Protein AF-X0SNW9-F1 (afdb_monomer_lite)

Foldseek 3Di:
DDDDDPDPPPPPDPPPVNVVVVVVVLVVLVVVLVVLVVVLVVLVVVLVDDDDPVVNVVSVVVNVVSVVVNVVSVVVSVVD

Radius of gyration: 24.08 Å; chains: 1; bounding box: 43×17×83 Å

Secondary structure (DSSP, 8-state):
-----------PPPPHHHHHHHHHHHHHHHHHHHHHHHHHHHHHHHHTS---HHHHHHHHHHHHHHHHHHHHHHHHHTT-

Organism: NCBI:txid412755

Structure (mmCIF, N/CA/C/O backbone):
data_AF-X0SNW9-F1
#
_entry.id   AF-X0SNW9-F1
#
loop_
_atom_site.group_PDB
_atom_site.id
_atom_site.type_symbol
_atom_site.label_atom_id
_atom_site.label_alt_id
_atom_site.label_comp_id
_atom_site.label_asym_id
_atom_site.label_entity_id
_atom_site.label_seq_id
_atom_site.pdbx_PDB_ins_code
_atom_site.Cartn_x
_atom_site.Cartn_y
_atom_site.Cartn_z
_atom_site.occupancy
_atom_site.B_iso_or_equiv
_atom_site.auth_seq_id
_atom_site.auth_comp_id
_atom_site.auth_asym_id
_atom_site.auth_atom_id
_atom_site.pdbx_PDB_model_num
ATOM 1 N N . MET A 1 1 ? 34.165 -6.668 -65.758 1.00 38.69 1 MET A N 1
ATOM 2 C CA . MET A 1 1 ? 33.735 -7.815 -64.921 1.00 38.69 1 MET A CA 1
ATOM 3 C C . MET A 1 1 ? 33.912 -7.402 -63.465 1.00 38.69 1 MET A C 1
ATOM 5 O O . MET A 1 1 ? 35.023 -7.071 -63.099 1.00 38.69 1 MET A O 1
ATOM 9 N N . ARG A 1 2 ? 32.838 -6.961 -62.798 1.00 40.72 2 ARG A N 1
ATOM 10 C CA . ARG A 1 2 ? 31.979 -7.703 -61.845 1.00 40.72 2 ARG A CA 1
ATOM 11 C C . ARG A 1 2 ? 32.686 -8.097 -60.536 1.00 40.72 2 ARG A C 1
ATOM 13 O O . ARG A 1 2 ? 33.644 -8.852 -60.576 1.00 40.72 2 ARG A O 1
ATOM 20 N N . SER A 1 3 ? 32.039 -7.691 -59.430 1.00 42.84 3 SER A N 1
ATOM 21 C CA . SER A 1 3 ? 32.059 -8.303 -58.086 1.00 42.84 3 SER A CA 1
ATOM 22 C C . SER A 1 3 ? 33.162 -7.820 -57.132 1.00 42.84 3 SER A C 1
ATOM 24 O O . SER A 1 3 ? 34.310 -7.736 -57.519 1.00 42.84 3 SER A O 1
ATOM 26 N N . LYS A 1 4 ? 32.913 -7.502 -55.857 1.00 46.91 4 LYS A N 1
ATOM 27 C CA . LYS A 1 4 ? 31.727 -7.604 -54.988 1.00 46.91 4 LYS A CA 1
ATOM 28 C C . LYS A 1 4 ? 31.884 -6.530 -53.903 1.00 46.91 4 LYS A C 1
ATOM 30 O O . LYS A 1 4 ? 32.877 -6.524 -53.184 1.00 46.91 4 LYS A O 1
ATOM 35 N N . ILE A 1 5 ? 30.910 -5.632 -53.795 1.00 50.97 5 ILE A N 1
ATOM 36 C CA . ILE A 1 5 ? 30.777 -4.733 -52.646 1.00 50.97 5 ILE A CA 1
ATOM 37 C C . ILE A 1 5 ? 30.409 -5.623 -51.461 1.00 50.97 5 ILE A C 1
ATOM 39 O O . ILE A 1 5 ? 29.384 -6.302 -51.503 1.00 50.97 5 ILE A O 1
ATOM 43 N N . ALA A 1 6 ? 31.287 -5.665 -50.460 1.00 49.22 6 ALA A N 1
ATOM 44 C CA . ALA A 1 6 ? 31.069 -6.379 -49.215 1.00 49.22 6 ALA A CA 1
ATOM 45 C C . ALA A 1 6 ? 29.757 -5.908 -48.572 1.00 49.22 6 ALA A C 1
ATOM 47 O O . ALA A 1 6 ? 29.529 -4.709 -48.389 1.00 49.22 6 ALA A O 1
ATOM 48 N N . GLU A 1 7 ? 28.894 -6.877 -48.277 1.00 42.72 7 GLU A N 1
ATOM 49 C CA . GLU A 1 7 ? 27.649 -6.728 -47.535 1.00 42.72 7 GLU A CA 1
ATOM 50 C C . GLU A 1 7 ? 27.859 -5.880 -46.277 1.00 42.72 7 GLU A C 1
ATOM 52 O O . GLU A 1 7 ? 28.360 -6.346 -45.255 1.00 42.72 7 GLU A O 1
ATOM 57 N N . LYS A 1 8 ? 27.398 -4.627 -46.313 1.00 43.50 8 LYS A N 1
ATOM 58 C CA . LYS A 1 8 ? 26.942 -3.971 -45.091 1.00 43.50 8 LYS A CA 1
ATOM 59 C C . LYS A 1 8 ? 25.695 -4.723 -44.650 1.00 43.50 8 LYS A C 1
ATOM 61 O O . LYS A 1 8 ? 24.615 -4.485 -45.191 1.00 43.50 8 LYS A O 1
ATOM 66 N N . GLN A 1 9 ? 25.853 -5.620 -43.680 1.00 46.00 9 GLN A N 1
ATOM 67 C CA . GLN A 1 9 ? 24.753 -6.139 -42.880 1.00 46.00 9 GLN A CA 1
ATOM 68 C C . GLN A 1 9 ? 24.012 -4.936 -42.286 1.00 46.00 9 GLN A C 1
ATOM 70 O O . GLN A 1 9 ? 24.416 -4.349 -41.283 1.00 46.00 9 GLN A O 1
ATOM 75 N N . LYS A 1 10 ? 22.941 -4.509 -42.959 1.00 43.44 10 LYS A N 1
ATOM 76 C CA . LYS A 1 10 ? 21.931 -3.644 -42.367 1.00 43.44 10 LYS A CA 1
ATOM 77 C C . LYS A 1 10 ? 21.282 -4.485 -41.277 1.00 43.44 10 LYS A C 1
ATOM 79 O O . LYS A 1 10 ? 20.365 -5.249 -41.561 1.00 43.44 10 LYS A O 1
ATOM 84 N N . ALA A 1 11 ? 21.777 -4.360 -40.048 1.00 45.78 11 ALA A N 1
ATOM 85 C CA . ALA A 1 11 ? 20.989 -4.695 -38.876 1.00 45.78 11 ALA A CA 1
ATOM 86 C C . ALA A 1 11 ? 19.657 -3.954 -39.044 1.00 45.78 11 ALA A C 1
ATOM 88 O O . ALA A 1 11 ? 19.626 -2.720 -39.071 1.00 45.78 11 ALA A O 1
ATOM 89 N N . ALA A 1 12 ? 18.591 -4.703 -39.325 1.00 51.62 12 ALA A N 1
ATOM 90 C CA . ALA A 1 12 ? 17.270 -4.149 -39.542 1.00 51.62 12 ALA A CA 1
ATOM 91 C C . ALA A 1 12 ? 16.924 -3.308 -38.311 1.00 51.62 12 ALA A C 1
ATOM 93 O O . ALA A 1 12 ? 16.874 -3.828 -37.197 1.00 51.62 12 ALA A O 1
ATOM 94 N N . ALA A 1 13 ? 16.763 -1.997 -38.505 1.00 57.88 13 ALA A N 1
ATOM 95 C CA . ALA A 1 13 ? 16.339 -1.116 -37.432 1.00 57.88 13 ALA A CA 1
ATOM 96 C C . ALA A 1 13 ? 15.044 -1.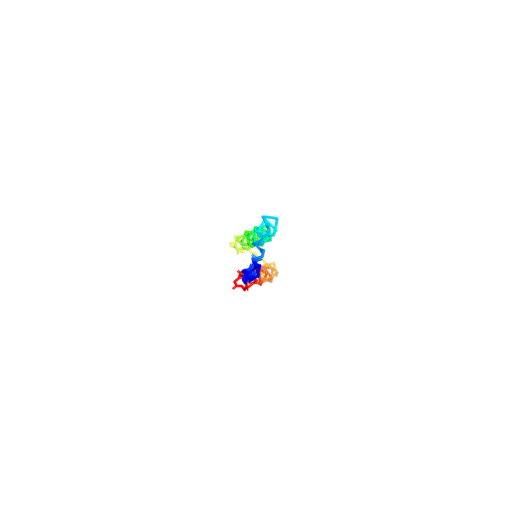695 -36.836 1.00 57.88 13 ALA A C 1
ATOM 98 O O . ALA A 1 13 ? 14.157 -2.057 -37.618 1.00 57.88 13 ALA A O 1
ATOM 99 N N . PRO A 1 14 ? 14.923 -1.810 -35.499 1.00 57.00 14 PRO A N 1
ATOM 100 C CA . PRO A 1 14 ? 13.718 -2.345 -34.884 1.00 57.00 14 PRO A CA 1
ATOM 101 C C . PRO A 1 14 ? 12.528 -1.561 -35.426 1.00 57.00 14 PRO A C 1
ATOM 103 O O . PRO A 1 14 ? 12.498 -0.325 -35.364 1.00 57.00 14 PRO A O 1
ATOM 106 N N . THR A 1 15 ? 11.603 -2.290 -36.051 1.00 66.75 15 THR A N 1
ATOM 107 C CA . THR A 1 15 ? 10.442 -1.707 -36.726 1.00 66.75 15 THR A CA 1
ATOM 108 C C . THR A 1 15 ? 9.686 -0.810 -35.746 1.00 66.75 15 THR A C 1
ATOM 110 O O . THR A 1 15 ? 9.625 -1.080 -34.546 1.00 66.75 15 THR A O 1
ATOM 113 N N . THR A 1 16 ? 9.088 0.277 -36.230 1.00 60.72 16 THR A N 1
ATOM 114 C CA . THR A 1 16 ? 8.325 1.238 -35.409 1.00 60.72 16 THR A CA 1
ATOM 115 C C . THR A 1 16 ? 7.272 0.554 -34.518 1.00 60.72 16 THR A C 1
ATOM 117 O O . THR A 1 16 ? 6.962 1.036 -33.430 1.00 60.72 16 THR A O 1
ATOM 120 N N . ALA A 1 17 ? 6.769 -0.611 -34.942 1.00 59.47 17 ALA A N 1
ATOM 121 C CA . ALA A 1 17 ? 5.883 -1.477 -34.171 1.00 59.47 17 ALA A CA 1
ATOM 122 C C . ALA A 1 17 ? 6.531 -2.036 -32.888 1.00 59.47 17 ALA A C 1
ATOM 124 O O . ALA A 1 17 ? 5.897 -1.999 -31.837 1.00 59.47 17 ALA A O 1
ATOM 125 N N . GLN A 1 18 ? 7.789 -2.485 -32.943 1.00 60.22 18 GLN A N 1
ATOM 126 C CA . GLN A 1 18 ? 8.542 -3.005 -31.794 1.00 60.22 18 GLN A CA 1
ATOM 127 C C . GLN A 1 18 ? 8.762 -1.919 -30.733 1.00 60.22 18 GLN A C 1
ATOM 129 O O . GLN A 1 18 ? 8.406 -2.115 -29.573 1.00 60.22 18 GLN A O 1
ATOM 134 N N . LYS A 1 19 ? 9.199 -0.723 -31.153 1.00 64.06 19 LYS A N 1
ATOM 135 C CA . LYS A 1 19 ? 9.372 0.433 -30.251 1.00 64.06 19 LYS A CA 1
ATOM 136 C C . LYS A 1 19 ? 8.057 0.874 -29.604 1.00 64.06 19 LYS A C 1
ATOM 138 O O . LYS A 1 19 ? 8.030 1.254 -28.437 1.00 64.06 19 LYS A O 1
ATOM 143 N N . ASN A 1 20 ? 6.949 0.827 -30.347 1.00 63.09 20 ASN A N 1
ATOM 144 C CA . ASN A 1 20 ? 5.625 1.127 -29.796 1.00 63.09 20 ASN A CA 1
ATOM 145 C C . ASN A 1 20 ? 5.153 0.060 -28.797 1.00 63.09 20 ASN A C 1
ATOM 147 O O . ASN A 1 20 ? 4.468 0.393 -27.830 1.00 63.09 20 ASN A O 1
ATOM 151 N N . LEU A 1 21 ? 5.515 -1.206 -29.007 1.00 64.31 21 LEU A N 1
ATOM 152 C CA . LEU A 1 21 ? 5.159 -2.309 -28.117 1.00 64.31 21 LEU A CA 1
ATOM 153 C C . LEU A 1 21 ? 5.950 -2.252 -26.800 1.00 64.31 21 LEU A C 1
ATOM 155 O O . LEU A 1 21 ? 5.360 -2.414 -25.734 1.00 64.31 21 LEU A O 1
ATOM 159 N N . GLU A 1 22 ? 7.243 -1.930 -26.860 1.00 64.19 22 GLU A N 1
ATOM 160 C CA . GLU A 1 22 ? 8.091 -1.673 -25.685 1.00 64.19 22 GLU A CA 1
ATOM 161 C C . GLU A 1 22 ? 7.612 -0.451 -24.894 1.00 64.19 22 GLU A C 1
ATOM 163 O O . GLU A 1 22 ? 7.399 -0.537 -23.684 1.00 64.19 22 GLU A O 1
ATOM 168 N N . ARG A 1 23 ? 7.310 0.665 -25.575 1.00 63.41 23 ARG A N 1
ATOM 169 C CA . ARG A 1 23 ? 6.721 1.851 -24.927 1.00 63.41 23 ARG A CA 1
ATOM 170 C C . ARG A 1 23 ? 5.403 1.528 -24.227 1.00 63.41 23 ARG A C 1
ATOM 172 O O . ARG A 1 23 ? 5.189 1.967 -23.103 1.00 63.41 23 ARG A O 1
ATOM 179 N N . ARG A 1 24 ? 4.517 0.743 -24.854 1.00 61.56 24 ARG A N 1
ATOM 180 C CA . ARG A 1 24 ? 3.248 0.312 -24.237 1.00 61.56 24 ARG A CA 1
ATOM 181 C C . ARG A 1 24 ? 3.461 -0.516 -22.968 1.00 61.56 24 ARG A C 1
ATOM 183 O O . ARG A 1 24 ? 2.687 -0.344 -22.030 1.00 61.56 24 ARG A O 1
ATOM 190 N N . LYS A 1 25 ? 4.482 -1.379 -22.925 1.00 60.50 25 LYS A N 1
ATOM 191 C CA . LYS A 1 25 ? 4.856 -2.117 -21.705 1.00 60.50 25 LYS A CA 1
ATOM 192 C C . LYS A 1 25 ? 5.325 -1.155 -20.609 1.00 60.50 25 LYS A C 1
ATOM 194 O O . LYS A 1 25 ? 4.707 -1.114 -19.552 1.00 60.50 25 LYS A O 1
ATOM 199 N N . SER A 1 26 ? 6.264 -0.265 -20.926 1.00 61.22 26 SER A N 1
ATOM 200 C CA . SER A 1 26 ? 6.777 0.747 -19.989 1.00 61.22 26 SER A CA 1
ATOM 201 C C . SER A 1 26 ? 5.681 1.666 -19.415 1.00 61.22 26 SER A C 1
ATOM 203 O O . SER A 1 26 ? 5.633 1.910 -18.205 1.00 61.22 26 SER A O 1
ATOM 205 N N . TYR A 1 27 ? 4.735 2.128 -20.245 1.00 61.91 27 TYR A N 1
ATOM 206 C CA . TYR A 1 27 ? 3.593 2.919 -19.771 1.00 61.91 27 TYR A CA 1
ATOM 207 C C . TYR A 1 27 ? 2.652 2.112 -18.873 1.00 61.91 27 TYR A C 1
ATOM 209 O O . TYR A 1 27 ? 2.148 2.651 -17.888 1.00 61.91 27 TYR A O 1
ATOM 217 N N . ARG A 1 28 ? 2.412 0.832 -19.187 1.00 62.97 28 ARG A N 1
ATOM 218 C CA . ARG A 1 28 ? 1.568 -0.053 -18.373 1.00 62.97 28 ARG A CA 1
ATOM 219 C C . ARG A 1 28 ? 2.178 -0.281 -16.990 1.00 62.97 28 ARG A C 1
ATOM 221 O O . ARG A 1 28 ? 1.454 -0.198 -15.999 1.00 62.97 28 ARG A O 1
ATOM 228 N N . ASP A 1 29 ? 3.486 -0.496 -16.920 1.00 60.53 29 ASP A N 1
ATOM 229 C CA . ASP A 1 29 ? 4.197 -0.710 -15.657 1.00 60.53 29 ASP A CA 1
ATOM 230 C C . ASP A 1 29 ? 4.253 0.577 -14.822 1.00 60.53 29 ASP A C 1
ATOM 232 O O . ASP A 1 29 ? 3.939 0.565 -13.629 1.00 60.53 29 ASP A O 1
ATOM 236 N N . SER A 1 30 ? 4.510 1.720 -15.468 1.00 58.78 30 SER A N 1
ATOM 237 C CA . SER A 1 30 ? 4.478 3.045 -14.829 1.00 58.78 30 SER A CA 1
ATOM 238 C C . SER A 1 30 ? 3.086 3.408 -14.291 1.00 58.78 30 SER A C 1
ATOM 240 O O . SER A 1 30 ? 2.958 3.924 -13.177 1.00 58.78 30 SER A O 1
ATOM 242 N N . ALA A 1 31 ? 2.023 3.108 -15.046 1.00 59.50 31 ALA A N 1
ATOM 243 C CA . ALA A 1 31 ? 0.642 3.317 -14.611 1.00 59.50 31 ALA A CA 1
ATOM 244 C C . ALA A 1 31 ? 0.272 2.407 -13.427 1.00 59.50 31 ALA A C 1
ATOM 246 O O . ALA A 1 31 ? -0.377 2.859 -12.480 1.00 59.50 31 ALA A O 1
ATOM 247 N N . SER A 1 32 ? 0.730 1.150 -13.441 1.00 66.62 32 SER A N 1
ATOM 248 C CA . SER A 1 32 ? 0.518 0.199 -12.344 1.00 66.62 32 SER A CA 1
ATOM 249 C C . SER A 1 32 ? 1.210 0.658 -11.055 1.00 66.62 32 SER A C 1
ATOM 251 O O . SER A 1 32 ? 0.570 0.732 -10.005 1.00 66.62 32 SER A O 1
ATOM 253 N N . ALA A 1 33 ? 2.478 1.083 -11.134 1.00 69.69 33 ALA A N 1
ATOM 254 C CA . ALA A 1 33 ? 3.221 1.613 -9.988 1.00 69.69 33 ALA A CA 1
ATOM 255 C C . ALA A 1 33 ? 2.571 2.881 -9.402 1.00 69.69 33 ALA A C 1
ATOM 257 O O . ALA A 1 33 ? 2.470 3.020 -8.180 1.00 69.69 33 ALA A O 1
ATOM 258 N N . SER A 1 34 ? 2.073 3.782 -10.259 1.00 73.31 34 SER A N 1
ATOM 259 C CA . SER A 1 34 ? 1.341 4.985 -9.837 1.00 73.31 34 SER A CA 1
ATOM 260 C C . SER A 1 34 ? 0.057 4.641 -9.067 1.00 73.31 34 SER A C 1
ATOM 262 O O . SER A 1 34 ? -0.212 5.209 -8.005 1.00 73.31 34 SER A O 1
ATOM 264 N N . ASN A 1 35 ? -0.699 3.642 -9.533 1.00 85.12 35 ASN A N 1
ATOM 265 C CA . ASN A 1 35 ? -1.900 3.167 -8.848 1.00 85.12 35 ASN A CA 1
ATOM 266 C C . ASN A 1 35 ? -1.584 2.525 -7.483 1.00 85.12 35 ASN A C 1
ATOM 268 O O . ASN A 1 35 ? -2.264 2.810 -6.496 1.00 85.12 35 ASN A O 1
ATOM 272 N N . VAL A 1 36 ? -0.528 1.707 -7.389 1.00 86.31 36 VAL A N 1
ATOM 273 C CA . VAL A 1 36 ? -0.099 1.117 -6.107 1.00 86.31 36 VAL A CA 1
ATOM 274 C C . VAL A 1 36 ? 0.340 2.206 -5.124 1.00 86.31 36 VAL A C 1
ATOM 276 O O . VAL A 1 36 ? -0.092 2.192 -3.972 1.00 86.31 36 VAL A O 1
ATOM 279 N N . LYS A 1 37 ? 1.106 3.208 -5.576 1.00 87.31 37 LYS A N 1
ATOM 280 C CA . LYS A 1 37 ? 1.503 4.363 -4.752 1.00 87.31 37 LYS A CA 1
ATOM 281 C C . LYS A 1 37 ? 0.291 5.112 -4.186 1.00 87.31 37 LYS A C 1
ATOM 283 O O . LYS A 1 37 ? 0.289 5.492 -3.016 1.00 87.31 37 LYS A O 1
ATOM 288 N N . LEU A 1 38 ? -0.758 5.287 -4.990 1.00 89.88 38 LEU A N 1
ATOM 289 C CA . LEU A 1 38 ? -2.004 5.916 -4.552 1.00 89.88 38 LEU A CA 1
ATOM 290 C C . LEU A 1 38 ? -2.747 5.069 -3.504 1.00 89.88 38 LEU A C 1
ATOM 292 O O . LEU A 1 38 ? -3.281 5.621 -2.542 1.00 89.88 38 LEU A O 1
ATOM 296 N N . GLN A 1 39 ? -2.752 3.738 -3.641 1.00 90.38 39 GLN A N 1
ATOM 297 C CA . GLN A 1 39 ? -3.314 2.845 -2.6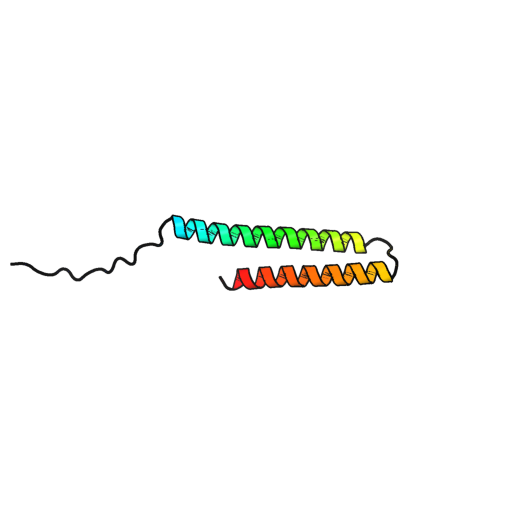20 1.00 90.38 39 GLN A CA 1
ATOM 298 C C . GLN A 1 39 ? -2.536 2.910 -1.300 1.00 90.38 39 GLN A C 1
ATOM 300 O O . GLN A 1 39 ? -3.158 3.011 -0.246 1.00 90.38 39 GLN A O 1
ATOM 305 N N . ILE A 1 40 ? -1.200 2.936 -1.350 1.00 92.56 40 ILE A N 1
ATOM 306 C CA . ILE A 1 40 ? -0.345 3.112 -0.164 1.00 92.56 40 ILE A CA 1
ATOM 307 C C . ILE A 1 40 ? -0.693 4.421 0.559 1.00 92.56 40 ILE A C 1
ATOM 309 O O . ILE A 1 40 ? -0.917 4.416 1.769 1.00 92.56 40 ILE A O 1
ATOM 313 N N . GLY A 1 41 ? -0.804 5.531 -0.180 1.00 91.62 41 GLY A N 1
ATOM 314 C CA . GLY A 1 41 ? -1.172 6.830 0.388 1.00 91.62 41 GLY A CA 1
ATOM 315 C C . GLY A 1 41 ? -2.536 6.818 1.088 1.00 91.62 41 GLY A C 1
ATOM 316 O O . GLY A 1 41 ? -2.665 7.344 2.190 1.00 91.62 41 GLY A O 1
ATOM 317 N N . LYS A 1 42 ? -3.541 6.157 0.499 1.00 93.56 42 LYS A N 1
ATOM 318 C CA . LYS A 1 42 ? -4.867 5.995 1.124 1.00 93.56 42 LYS A CA 1
ATOM 319 C C . LYS A 1 42 ? -4.806 5.203 2.431 1.00 93.56 42 LYS A C 1
ATOM 321 O O . LYS A 1 42 ? -5.470 5.580 3.390 1.00 93.56 42 LYS A O 1
ATOM 326 N N . ILE A 1 43 ? -4.008 4.136 2.479 1.00 93.88 43 ILE A N 1
ATOM 327 C CA . ILE A 1 43 ? -3.849 3.325 3.695 1.00 93.88 43 ILE A CA 1
ATOM 328 C C . ILE A 1 43 ? -3.177 4.146 4.802 1.00 93.88 43 ILE A C 1
ATOM 330 O O . ILE A 1 43 ? -3.642 4.127 5.939 1.00 93.88 43 ILE A O 1
ATOM 334 N N . LEU A 1 44 ? -2.136 4.918 4.468 1.00 93.69 44 LEU A N 1
ATOM 335 C CA . LEU A 1 44 ? -1.468 5.807 5.423 1.00 93.69 44 LEU A CA 1
ATOM 336 C C . LEU A 1 44 ? -2.422 6.855 6.003 1.00 93.69 44 LEU A C 1
ATOM 338 O O . LEU A 1 44 ? -2.413 7.068 7.211 1.00 93.69 44 LEU A O 1
ATOM 342 N N . LEU A 1 45 ? -3.271 7.465 5.171 1.00 94.56 45 LEU A N 1
ATOM 343 C CA . LEU A 1 45 ? -4.302 8.396 5.642 1.00 94.56 45 LEU A CA 1
ATOM 344 C C . LEU A 1 45 ? -5.305 7.705 6.571 1.00 94.56 45 LEU A C 1
ATOM 346 O O . LEU A 1 45 ? -5.659 8.252 7.610 1.00 94.56 45 LEU A O 1
ATOM 350 N N . TYR A 1 46 ? -5.736 6.487 6.238 1.00 92.44 46 TYR A N 1
ATOM 351 C CA . TYR A 1 46 ? -6.664 5.739 7.083 1.00 92.44 46 TYR A CA 1
ATOM 352 C C . TYR A 1 46 ? -6.062 5.406 8.459 1.00 92.44 46 TYR A C 1
ATOM 354 O O . TYR A 1 46 ? -6.735 5.529 9.478 1.00 92.44 46 TYR A O 1
ATOM 362 N N . LEU A 1 47 ? -4.771 5.076 8.519 1.00 92.75 47 LEU A N 1
ATOM 363 C CA . LEU A 1 47 ? -4.057 4.787 9.768 1.00 92.75 47 LEU A CA 1
ATOM 364 C C . LEU A 1 47 ? -3.870 5.994 10.694 1.00 92.75 47 LEU A C 1
ATOM 366 O O . LEU A 1 47 ? -3.573 5.801 11.874 1.00 92.75 47 LEU A O 1
ATOM 370 N N . GLN A 1 48 ? -4.049 7.220 10.191 1.00 93.81 48 GLN A N 1
ATOM 371 C CA . GLN A 1 48 ? -4.063 8.427 11.025 1.00 93.81 48 GLN A CA 1
ATOM 372 C C . GLN A 1 48 ? -5.332 8.530 11.882 1.00 93.81 48 GLN A C 1
ATOM 374 O O . GLN A 1 48 ? -5.367 9.305 12.836 1.00 93.81 48 GLN A O 1
ATOM 379 N N . THR A 1 49 ? -6.369 7.749 11.570 1.00 91.69 49 THR A N 1
ATOM 380 C CA . THR A 1 49 ? -7.596 7.696 12.369 1.00 91.69 49 THR A CA 1
ATOM 381 C C . THR A 1 49 ? -7.418 6.806 13.610 1.00 91.69 49 THR A C 1
ATOM 383 O O . THR A 1 49 ? -6.577 5.897 13.629 1.00 91.69 49 THR A O 1
ATOM 386 N N . PRO A 1 50 ? -8.174 7.053 14.695 1.00 93.62 50 PRO A N 1
ATOM 387 C CA . PRO A 1 50 ? -8.194 6.153 15.841 1.00 93.62 50 PRO A CA 1
ATOM 388 C C . PRO A 1 50 ? -8.868 4.830 15.449 1.00 93.62 50 PRO A C 1
ATOM 390 O O . PRO A 1 50 ? -10.080 4.759 15.273 1.00 93.62 50 PRO A O 1
ATOM 393 N N . LEU A 1 51 ? -8.054 3.783 15.319 1.00 93.75 51 LEU A N 1
ATOM 394 C CA . LEU A 1 51 ? -8.471 2.428 14.955 1.00 93.75 51 LEU A CA 1
ATOM 395 C C . LEU A 1 51 ? -8.362 1.489 16.153 1.00 93.75 51 LEU A C 1
ATOM 397 O O . LEU A 1 51 ? -7.475 1.653 17.000 1.00 93.75 51 LEU A O 1
ATOM 401 N N . LYS A 1 52 ? -9.196 0.446 16.181 1.00 96.19 52 LYS A N 1
ATOM 402 C CA . LYS A 1 52 ? -9.005 -0.661 17.124 1.00 96.19 52 LYS A CA 1
ATOM 403 C C . LYS A 1 52 ? -7.699 -1.391 16.805 1.00 96.19 52 LYS A C 1
ATOM 405 O O . LYS A 1 52 ? -7.209 -1.379 15.676 1.00 96.19 52 LYS A O 1
ATOM 410 N N . GLN A 1 53 ? -7.122 -2.058 17.803 1.00 94.56 53 GLN A N 1
ATOM 411 C CA . GLN A 1 53 ? -5.815 -2.709 17.659 1.00 94.56 53 GLN A CA 1
ATOM 412 C C . GLN A 1 53 ? -5.794 -3.775 16.547 1.00 94.56 53 GLN A C 1
ATOM 414 O O . GLN A 1 53 ? -4.780 -3.938 15.869 1.00 94.56 53 GLN A O 1
ATOM 419 N N . GLU A 1 54 ? -6.895 -4.500 16.364 1.00 95.12 54 GLU A N 1
ATOM 420 C CA . GLU A 1 54 ? -7.048 -5.504 15.307 1.00 95.12 54 GLU A CA 1
ATOM 421 C C . GLU A 1 54 ? -7.122 -4.863 13.914 1.00 95.12 54 GLU A C 1
ATOM 423 O O . GLU A 1 54 ? -6.370 -5.238 13.017 1.00 95.12 54 GLU A O 1
ATOM 428 N N . GLU A 1 55 ? -7.943 -3.823 13.753 1.00 92.88 55 GLU A N 1
ATOM 429 C CA . GLU A 1 55 ? -8.064 -3.062 12.502 1.00 92.88 55 GLU A CA 1
ATOM 430 C C . GLU A 1 55 ? -6.728 -2.435 12.106 1.00 92.88 55 GLU A C 1
ATOM 432 O O . GLU A 1 55 ? -6.301 -2.544 10.958 1.00 92.88 55 GLU A O 1
ATOM 437 N N . ARG A 1 56 ? -6.014 -1.849 13.074 1.00 94.00 56 ARG A N 1
ATOM 438 C CA . ARG A 1 56 ? -4.678 -1.294 12.852 1.00 94.00 56 ARG A CA 1
ATOM 439 C C . ARG A 1 56 ? -3.701 -2.362 12.360 1.00 94.00 56 ARG A C 1
ATOM 441 O O . ARG A 1 56 ? -2.964 -2.091 11.417 1.00 94.00 56 ARG A O 1
ATOM 448 N N . ARG A 1 57 ? -3.701 -3.563 12.956 1.00 95.00 57 ARG A N 1
ATOM 449 C CA . ARG A 1 57 ? -2.854 -4.686 12.511 1.00 95.00 57 ARG A CA 1
ATOM 450 C C . ARG A 1 57 ? -3.179 -5.107 11.077 1.00 95.00 57 ARG A C 1
ATOM 452 O O . ARG A 1 57 ? -2.264 -5.228 10.268 1.00 95.00 57 ARG A O 1
ATOM 459 N N . ASN A 1 58 ? -4.460 -5.247 10.746 1.00 94.19 58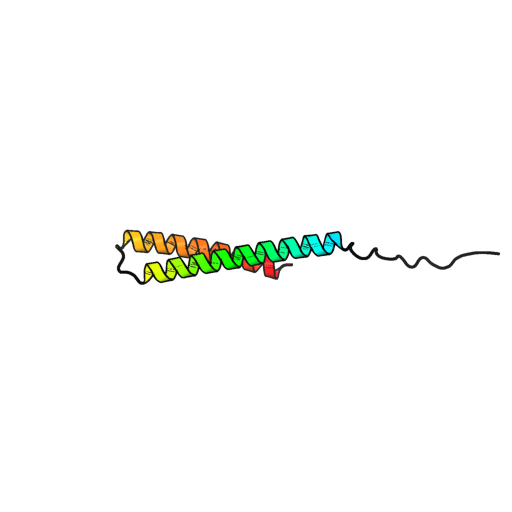 ASN A N 1
ATOM 460 C CA . ASN A 1 58 ? -4.900 -5.615 9.398 1.00 94.19 58 ASN A CA 1
ATOM 461 C C . ASN A 1 58 ? -4.523 -4.546 8.359 1.00 94.19 58 ASN A C 1
ATOM 463 O O . ASN A 1 58 ? -4.028 -4.870 7.280 1.00 94.19 58 ASN A O 1
ATOM 467 N N . CYS A 1 59 ? -4.691 -3.264 8.692 1.00 94.19 59 CYS A N 1
ATOM 468 C CA . CYS A 1 59 ? -4.271 -2.161 7.830 1.00 94.19 59 CYS A CA 1
ATOM 469 C C . CYS A 1 59 ? -2.752 -2.110 7.637 1.00 94.19 59 CYS A C 1
ATOM 471 O O . CYS A 1 59 ? -2.298 -1.769 6.545 1.00 94.19 59 CYS A O 1
ATOM 473 N N . TRP A 1 60 ? -1.971 -2.479 8.654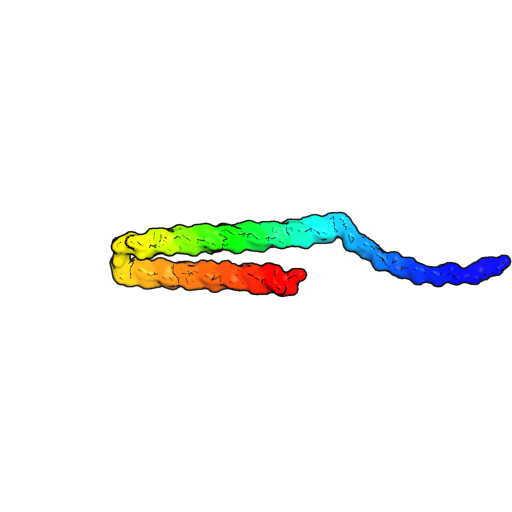 1.00 93.81 60 TRP A N 1
ATOM 474 C CA . TRP A 1 60 ? -0.517 -2.580 8.535 1.00 93.81 60 TRP A CA 1
ATOM 475 C C . TRP A 1 60 ? -0.067 -3.726 7.638 1.00 93.81 60 TRP A C 1
ATOM 477 O O . TRP A 1 60 ? 0.722 -3.490 6.727 1.00 93.81 60 TRP A O 1
ATOM 487 N N . ALA A 1 61 ? -0.666 -4.906 7.777 1.00 94.38 61 ALA A N 1
ATOM 488 C CA . ALA A 1 61 ? -0.414 -6.010 6.854 1.00 94.38 61 ALA A CA 1
ATOM 489 C C . ALA A 1 61 ? -0.762 -5.632 5.398 1.00 94.38 61 ALA A C 1
ATOM 491 O O . ALA A 1 61 ? -0.020 -5.942 4.465 1.00 94.38 61 ALA A O 1
ATOM 492 N N . LEU A 1 62 ? -1.867 -4.903 5.189 1.00 93.88 62 LEU A N 1
ATOM 493 C CA . LEU A 1 62 ? -2.254 -4.420 3.862 1.00 93.88 62 LEU A CA 1
ATOM 494 C C . LEU A 1 62 ? -1.259 -3.389 3.305 1.00 93.88 62 LEU A C 1
ATOM 496 O O . LEU A 1 62 ? -0.941 -3.420 2.115 1.00 93.88 62 LEU A O 1
ATOM 500 N N . PHE A 1 63 ? -0.771 -2.479 4.148 1.00 94.62 63 PHE A N 1
ATOM 501 C CA . PHE A 1 63 ? 0.254 -1.504 3.781 1.00 94.62 63 PHE A CA 1
ATOM 502 C C . PHE A 1 63 ? 1.555 -2.186 3.346 1.00 94.62 63 PHE A C 1
ATOM 504 O O . PHE A 1 63 ? 2.064 -1.876 2.268 1.00 94.62 63 PHE A O 1
ATOM 511 N N . GLU A 1 64 ? 2.051 -3.145 4.129 1.00 93.56 64 GLU A N 1
ATOM 512 C CA . GLU A 1 64 ? 3.262 -3.909 3.811 1.00 93.56 64 GLU A CA 1
ATOM 513 C C . GLU A 1 64 ? 3.113 -4.669 2.489 1.00 93.56 64 GLU A C 1
ATOM 515 O O . GLU A 1 64 ? 3.968 -4.556 1.611 1.00 93.56 64 GLU A O 1
ATOM 520 N N . ALA A 1 65 ? 1.981 -5.348 2.278 1.00 92.38 65 ALA A N 1
ATOM 521 C CA . ALA A 1 65 ? 1.707 -6.041 1.020 1.00 92.38 65 ALA A CA 1
ATOM 522 C C . ALA A 1 65 ? 1.739 -5.089 -0.191 1.00 92.38 65 ALA A C 1
ATOM 524 O O . ALA A 1 65 ? 2.245 -5.442 -1.260 1.00 92.38 65 ALA A O 1
ATOM 525 N N . LYS A 1 66 ? 1.221 -3.862 -0.039 1.00 91.44 66 LYS A N 1
ATOM 526 C CA . LYS A 1 66 ? 1.234 -2.849 -1.104 1.00 91.44 66 LYS A CA 1
ATOM 527 C C . LYS A 1 66 ? 2.618 -2.251 -1.327 1.00 91.44 66 LYS A C 1
ATOM 529 O O . LYS A 1 66 ? 2.974 -2.002 -2.478 1.00 91.44 66 LYS A O 1
ATOM 534 N N . LEU A 1 67 ? 3.410 -2.069 -0.272 1.00 90.31 67 LEU A N 1
ATOM 535 C CA . LEU A 1 67 ? 4.811 -1.669 -0.392 1.00 90.31 67 LEU A CA 1
ATOM 536 C C . LEU A 1 67 ? 5.626 -2.712 -1.157 1.00 90.31 67 LEU A C 1
ATOM 538 O O . LEU A 1 67 ? 6.321 -2.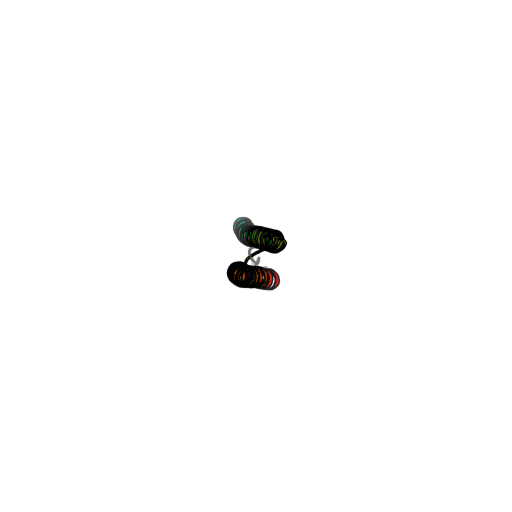337 -2.098 1.00 90.31 67 LEU A O 1
ATOM 542 N N . CYS A 1 68 ? 5.496 -3.998 -0.823 1.00 89.50 68 CYS A N 1
ATOM 543 C CA . CYS A 1 68 ? 6.170 -5.074 -1.553 1.00 89.50 68 CYS A CA 1
ATOM 544 C C . CYS A 1 68 ? 5.804 -5.046 -3.045 1.00 89.50 68 CYS A C 1
ATOM 546 O O . CYS A 1 68 ? 6.693 -5.001 -3.890 1.00 89.50 68 CYS A O 1
ATOM 548 N N . GLN A 1 69 ? 4.510 -4.927 -3.378 1.00 86.81 69 GLN A N 1
ATOM 549 C CA . GLN A 1 69 ? 4.058 -4.773 -4.770 1.00 86.81 69 GLN A CA 1
ATOM 550 C C . GLN A 1 69 ? 4.689 -3.557 -5.463 1.00 86.81 69 GLN A C 1
ATOM 552 O O . GLN A 1 69 ? 5.067 -3.636 -6.630 1.00 86.81 69 GLN A O 1
ATOM 557 N N . TYR A 1 70 ? 4.803 -2.425 -4.765 1.00 86.75 70 TYR A N 1
ATOM 558 C CA . TYR A 1 70 ? 5.407 -1.219 -5.324 1.00 86.75 70 TYR A CA 1
ATOM 559 C C . TYR A 1 70 ? 6.899 -1.408 -5.616 1.00 86.75 70 TYR A C 1
ATOM 561 O O . TYR A 1 70 ? 7.352 -1.025 -6.695 1.00 86.75 70 TYR A O 1
ATOM 569 N N . TYR A 1 71 ? 7.653 -2.012 -4.693 1.00 84.06 71 TYR A N 1
ATOM 570 C CA . TYR A 1 71 ? 9.078 -2.284 -4.881 1.00 84.06 71 TYR A CA 1
ATOM 571 C C . TYR A 1 71 ? 9.340 -3.349 -5.944 1.00 84.06 71 TYR A C 1
ATOM 573 O O . TYR A 1 71 ? 10.248 -3.152 -6.744 1.00 84.06 71 TYR A O 1
ATOM 581 N N . ASP A 1 72 ? 8.526 -4.401 -6.031 1.00 82.19 72 ASP A N 1
ATOM 582 C CA . ASP A 1 72 ? 8.628 -5.403 -7.098 1.00 82.19 72 ASP A CA 1
ATOM 583 C C . ASP A 1 72 ? 8.408 -4.775 -8.479 1.00 82.19 72 ASP A C 1
ATOM 585 O O . ASP A 1 72 ? 9.142 -5.058 -9.426 1.00 82.19 72 ASP A O 1
ATOM 589 N N . LEU A 1 73 ? 7.423 -3.880 -8.601 1.00 73.69 73 LEU A N 1
ATOM 590 C CA . LEU A 1 73 ? 7.194 -3.123 -9.833 1.00 73.69 73 LEU A CA 1
ATOM 591 C C . LEU A 1 73 ? 8.374 -2.188 -10.138 1.00 73.69 73 LEU A C 1
ATOM 593 O O . LEU A 1 73 ? 8.833 -2.131 -11.276 1.00 73.69 73 LEU A O 1
ATOM 597 N N . LYS A 1 74 ? 8.912 -1.489 -9.131 1.00 68.56 74 LYS A N 1
ATOM 598 C CA . LYS A 1 74 ? 10.080 -0.602 -9.282 1.00 68.56 74 LYS A CA 1
ATOM 599 C C . LYS A 1 74 ? 11.362 -1.358 -9.641 1.00 68.56 74 LYS A C 1
ATOM 601 O O . LYS A 1 74 ? 12.155 -0.841 -10.420 1.00 68.56 74 LYS A O 1
ATOM 606 N N . GLY A 1 75 ? 11.558 -2.549 -9.081 1.00 67.00 75 GLY A N 1
ATOM 607 C CA . GLY A 1 75 ? 12.696 -3.423 -9.350 1.00 67.00 75 GLY A CA 1
ATOM 608 C C . GLY A 1 75 ? 12.686 -3.948 -10.783 1.00 67.00 75 GLY A C 1
ATOM 609 O O . GLY A 1 75 ? 13.733 -3.970 -11.418 1.00 67.00 75 GLY A O 1
ATOM 610 N N . ARG A 1 76 ? 11.501 -4.260 -11.328 1.00 60.50 76 ARG A N 1
ATOM 611 C CA . ARG A 1 76 ? 11.340 -4.592 -12.755 1.00 60.50 76 ARG A CA 1
ATOM 612 C C . ARG A 1 76 ? 11.621 -3.396 -13.666 1.00 60.50 76 ARG A C 1
ATOM 614 O O . ARG A 1 76 ? 12.313 -3.556 -14.656 1.00 60.50 76 ARG A O 1
ATOM 621 N N . ILE A 1 77 ? 11.157 -2.196 -13.302 1.00 56.34 77 ILE A N 1
ATOM 622 C CA . ILE A 1 77 ? 11.386 -0.966 -14.090 1.00 56.34 77 ILE A CA 1
ATOM 623 C C . ILE A 1 77 ? 12.876 -0.562 -14.143 1.00 56.34 77 ILE A C 1
ATOM 625 O O . ILE A 1 77 ? 13.270 0.151 -15.055 1.00 56.34 77 ILE A O 1
ATOM 629 N N . LEU A 1 78 ? 13.703 -0.978 -13.175 1.00 55.72 78 LEU A N 1
ATOM 630 C CA . LEU A 1 78 ? 15.142 -0.668 -13.127 1.00 55.72 78 LEU A CA 1
ATOM 631 C C . LEU A 1 78 ? 16.038 -1.726 -13.806 1.00 55.72 78 LEU A C 1
ATOM 633 O O . LEU A 1 78 ? 17.248 -1.516 -13.867 1.00 55.72 78 LEU A O 1
ATOM 637 N N . GLN A 1 79 ? 15.478 -2.856 -14.255 1.00 49.31 79 GLN A N 1
ATOM 638 C CA . GLN A 1 79 ? 16.216 -3.935 -14.933 1.00 49.31 79 GLN A CA 1
ATOM 639 C C . GLN A 1 79 ? 16.006 -3.977 -16.460 1.00 49.31 79 GLN A C 1
ATOM 641 O O . GLN A 1 79 ? 16.703 -4.745 -17.122 1.00 49.31 79 GLN A O 1
ATOM 646 N N . ASP A 1 80 ? 15.093 -3.165 -17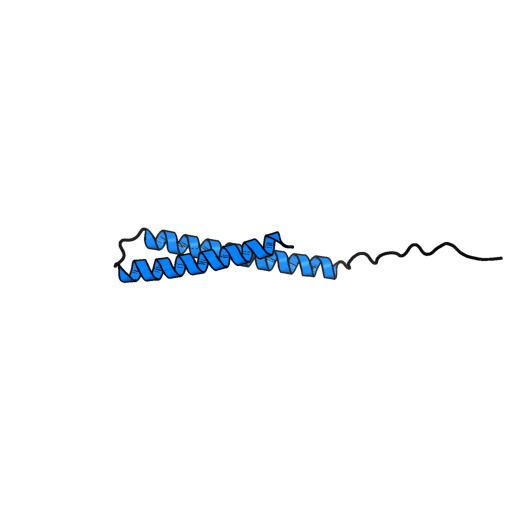.002 1.00 42.56 80 ASP A N 1
ATOM 647 C CA . ASP A 1 80 ? 14.900 -2.902 -18.444 1.00 42.56 80 ASP A CA 1
ATOM 648 C C . ASP A 1 80 ? 15.592 -1.589 -18.858 1.00 42.56 80 ASP A C 1
ATOM 650 O O . ASP A 1 80 ? 16.104 -1.516 -20.000 1.00 42.56 80 ASP A O 1
#

pLDDT: mean 73.51, std 18.77, range [38.69, 96.19]

Sequence (80 aa):
MRSKIAEKQKAAAPTTAQKNLERRKSYRDSASASNVKLQIGKILLYLQTPLKQEERRNCWALFEAKLCQYYDLKGRILQD